Protein AF-A0A9E5I696-F1 (afdb_monomer_lite)

Sequence (77 aa):
KLTALEKEKLEGLMKTNSQLRKMIEMRRELHAIWGRSNATREQLLGQLRSWCNRAEETGPHSLKEFSLRLRRYSNPA

Radius of gyrat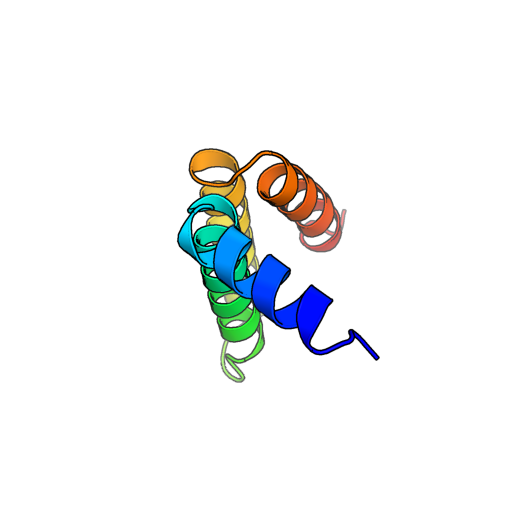ion: 15.02 Å; chains: 1; bounding box: 29×25×42 Å

Structure (mmCIF, N/CA/C/O backbone):
data_AF-A0A9E5I696-F1
#
_entry.id   AF-A0A9E5I696-F1
#
loop_
_atom_site.group_PDB
_atom_site.id
_atom_site.type_symbol
_atom_site.label_atom_id
_atom_site.label_alt_id
_atom_site.label_comp_id
_atom_site.label_asym_id
_atom_site.label_entity_id
_atom_site.label_seq_id
_atom_site.pdbx_PDB_ins_code
_atom_site.Cartn_x
_atom_site.Cartn_y
_atom_site.Cartn_z
_atom_site.occupancy
_atom_site.B_iso_or_equiv
_atom_site.auth_seq_id
_atom_site.auth_comp_id
_atom_site.auth_asym_id
_atom_site.auth_atom_id
_atom_site.pdbx_PDB_model_num
ATOM 1 N N . LYS A 1 1 ? 8.266 -2.257 23.851 1.00 47.91 1 LYS A N 1
ATOM 2 C CA . LYS A 1 1 ? 7.452 -3.484 23.655 1.00 47.91 1 LYS A CA 1
ATOM 3 C C . LYS A 1 1 ? 6.018 -3.111 24.000 1.00 47.91 1 LYS A C 1
ATOM 5 O O . LYS A 1 1 ? 5.815 -2.686 25.124 1.00 47.91 1 LYS A O 1
ATOM 10 N N . LEU A 1 2 ? 5.087 -3.179 23.047 1.00 50.38 2 LEU A N 1
ATOM 11 C CA . LEU A 1 2 ? 3.673 -2.858 23.294 1.00 50.38 2 LEU A CA 1
ATOM 12 C C . LEU A 1 2 ? 3.094 -3.844 24.318 1.00 50.38 2 LEU A C 1
ATOM 14 O O . LEU A 1 2 ? 3.304 -5.055 24.185 1.00 50.38 2 LEU A O 1
ATOM 18 N N . THR A 1 3 ? 2.421 -3.317 25.337 1.00 74.25 3 THR A N 1
ATOM 19 C CA . THR A 1 3 ? 1.766 -4.081 26.405 1.00 74.25 3 THR A CA 1
ATOM 20 C C . THR A 1 3 ? 0.562 -4.862 25.865 1.00 74.25 3 THR A C 1
ATOM 22 O O . THR A 1 3 ? 0.056 -4.582 24.777 1.00 74.25 3 THR A O 1
ATOM 25 N N . ALA A 1 4 ? 0.102 -5.878 26.602 1.00 68.94 4 ALA A N 1
ATOM 26 C CA . ALA A 1 4 ? -1.022 -6.720 26.179 1.00 68.94 4 ALA A CA 1
ATOM 27 C C . ALA A 1 4 ? -2.307 -5.904 25.935 1.00 68.94 4 ALA A C 1
ATOM 29 O O . ALA A 1 4 ? -2.995 -6.135 24.946 1.00 68.94 4 ALA A O 1
ATOM 30 N N . LEU A 1 5 ? -2.553 -4.875 26.755 1.00 67.06 5 LEU A N 1
ATOM 31 C CA . LEU A 1 5 ? -3.688 -3.960 26.604 1.00 67.06 5 LEU A CA 1
ATOM 32 C C . LEU A 1 5 ? -3.599 -3.115 25.321 1.00 67.06 5 LEU A C 1
ATOM 34 O O . LEU A 1 5 ? -4.601 -2.870 24.654 1.00 67.06 5 LEU A O 1
ATOM 38 N N . GLU A 1 6 ? -2.392 -2.668 24.965 1.00 58.81 6 GLU A N 1
ATOM 39 C CA . GLU A 1 6 ? -2.148 -1.916 23.731 1.00 58.81 6 GLU A CA 1
ATOM 40 C C . GLU A 1 6 ? -2.297 -2.805 22.496 1.00 58.81 6 GLU A C 1
ATOM 42 O O . GLU A 1 6 ? -2.829 -2.350 21.488 1.00 58.81 6 GLU A O 1
ATOM 47 N N . LYS A 1 7 ? -1.884 -4.077 22.575 1.00 58.97 7 LYS A N 1
ATOM 48 C CA . LYS A 1 7 ? -2.115 -5.059 21.506 1.00 58.97 7 LYS A CA 1
ATOM 49 C C . LYS A 1 7 ? -3.598 -5.359 21.313 1.00 58.97 7 LYS A C 1
ATOM 51 O O . LYS A 1 7 ? -4.043 -5.397 20.175 1.00 58.97 7 LYS A O 1
ATOM 56 N N . GLU A 1 8 ? -4.359 -5.505 22.390 1.00 64.38 8 GLU A N 1
ATOM 57 C CA . GLU A 1 8 ? -5.790 -5.811 22.313 1.00 64.38 8 GLU A CA 1
ATOM 58 C C . GLU A 1 8 ? -6.603 -4.613 21.794 1.00 64.38 8 GLU A C 1
ATOM 60 O O . GLU A 1 8 ? -7.455 -4.764 20.917 1.00 64.38 8 GLU A O 1
ATOM 65 N N . LYS A 1 9 ? -6.263 -3.386 22.222 1.00 63.38 9 LYS A N 1
ATOM 66 C CA . LYS A 1 9 ? -6.794 -2.154 21.609 1.00 63.38 9 LYS A CA 1
ATOM 67 C C . LYS A 1 9 ? -6.408 -2.038 20.139 1.00 63.38 9 LYS A C 1
ATOM 69 O O . LYS A 1 9 ? -7.235 -1.624 19.332 1.00 63.38 9 LYS A O 1
ATOM 74 N N . LEU A 1 10 ? -5.176 -2.397 19.782 1.00 60.16 10 LEU A N 1
ATOM 75 C CA . LEU A 1 10 ? -4.720 -2.385 18.397 1.00 60.16 10 LEU A CA 1
ATOM 76 C C . LEU A 1 10 ? -5.477 -3.419 17.555 1.00 60.16 10 LEU A C 1
ATOM 78 O O . LEU A 1 10 ? -5.877 -3.090 16.447 1.00 60.16 10 LEU A O 1
ATOM 82 N N . GLU A 1 11 ? -5.741 -4.618 18.074 1.00 60.19 11 GLU A N 1
ATOM 83 C CA . GLU A 1 11 ? -6.552 -5.637 17.400 1.00 60.19 11 GLU A CA 1
ATOM 84 C C . GLU A 1 11 ? -8.023 -5.225 17.269 1.00 60.19 11 GLU A C 1
ATOM 86 O O . GLU A 1 11 ? -8.624 -5.423 16.211 1.00 60.19 11 GLU A O 1
ATOM 91 N N . GLY A 1 12 ? -8.596 -4.591 18.296 1.00 59.88 12 GLY A N 1
ATOM 92 C CA . GLY A 1 12 ? -9.933 -4.001 18.236 1.00 59.88 12 GLY A CA 1
ATOM 93 C C . GLY A 1 12 ? -10.022 -2.901 17.176 1.00 59.88 12 GLY A C 1
ATOM 94 O O . GLY A 1 12 ? -10.901 -2.932 16.319 1.00 59.88 12 GLY A O 1
ATOM 95 N N . LEU A 1 13 ? -9.049 -1.986 17.154 1.00 60.19 13 LEU A N 1
ATOM 96 C CA . LEU A 1 13 ? -8.931 -0.959 16.118 1.00 60.19 13 LEU A CA 1
ATOM 97 C C . LEU A 1 13 ? -8.691 -1.577 14.735 1.00 60.19 13 LEU A C 1
ATOM 99 O O . LEU A 1 13 ? -9.282 -1.119 13.769 1.00 60.19 13 LEU A O 1
ATOM 103 N N . MET A 1 14 ? -7.895 -2.639 14.611 1.00 56.69 14 MET A N 1
ATOM 104 C CA . MET A 1 14 ? -7.672 -3.351 13.346 1.00 56.69 14 MET A CA 1
ATOM 105 C C . MET A 1 14 ? -8.935 -4.048 12.820 1.00 56.69 14 MET A C 1
ATOM 107 O O . MET A 1 14 ? -9.110 -4.127 11.603 1.00 56.69 14 MET A O 1
ATOM 111 N N . LYS A 1 15 ? -9.819 -4.537 13.703 1.00 56.25 15 LYS A N 1
ATOM 112 C CA . LYS A 1 15 ? -11.108 -5.141 13.324 1.00 56.25 15 LYS A CA 1
ATOM 113 C C . LYS A 1 15 ? -12.117 -4.102 12.837 1.00 56.25 15 LYS A C 1
ATOM 115 O O . LYS A 1 15 ? -12.812 -4.361 11.858 1.00 56.25 15 LYS A O 1
ATOM 120 N N . THR A 1 16 ? -12.168 -2.930 13.466 1.00 59.34 16 THR A N 1
ATOM 121 C CA . THR A 1 16 ? -13.083 -1.844 13.068 1.00 59.34 16 THR A CA 1
ATOM 122 C C . THR A 1 16 ? -12.546 -1.031 11.888 1.00 59.34 16 THR A C 1
ATOM 124 O O . THR A 1 16 ? -13.308 -0.405 11.156 1.00 59.34 16 THR A O 1
ATOM 127 N N . ASN A 1 17 ? -11.228 -1.029 11.678 1.00 66.12 17 ASN A N 1
ATOM 128 C CA . ASN A 1 17 ? -10.579 -0.119 10.751 1.00 66.12 17 ASN A CA 1
ATOM 129 C C . ASN A 1 17 ? -10.158 -0.836 9.460 1.00 66.12 17 ASN A C 1
ATOM 131 O O . ASN A 1 17 ? -9.037 -1.329 9.304 1.00 66.12 17 ASN A O 1
ATOM 135 N N . SER A 1 18 ? -11.077 -0.849 8.495 1.00 69.81 18 SER A N 1
ATOM 136 C CA . SER A 1 18 ? -10.844 -1.290 7.113 1.00 69.81 18 SER A CA 1
ATOM 137 C C . SER A 1 18 ? -9.597 -0.652 6.481 1.00 69.81 18 SER A C 1
ATOM 139 O O . SER A 1 18 ? -8.932 -1.281 5.655 1.00 69.81 18 SER A O 1
ATOM 141 N N . GLN A 1 19 ? -9.212 0.548 6.928 1.00 71.94 19 GLN A N 1
ATOM 142 C CA . GLN A 1 19 ? -8.011 1.247 6.478 1.00 71.94 19 GLN A CA 1
ATOM 143 C C . GLN A 1 19 ? -6.724 0.528 6.905 1.00 71.94 19 GLN A C 1
ATOM 145 O O . GLN A 1 19 ? -5.787 0.430 6.113 1.00 71.94 19 GLN A O 1
ATOM 150 N N . LEU A 1 20 ? -6.681 -0.027 8.122 1.00 74.62 20 LEU A N 1
ATOM 151 C CA . LEU A 1 20 ? -5.537 -0.795 8.631 1.00 74.62 20 LEU A CA 1
ATOM 152 C C . LEU A 1 20 ? -5.367 -2.107 7.861 1.00 74.62 20 LEU A C 1
ATOM 154 O O . LEU A 1 20 ? -4.253 -2.443 7.457 1.00 74.62 20 LEU A O 1
ATOM 158 N N . ARG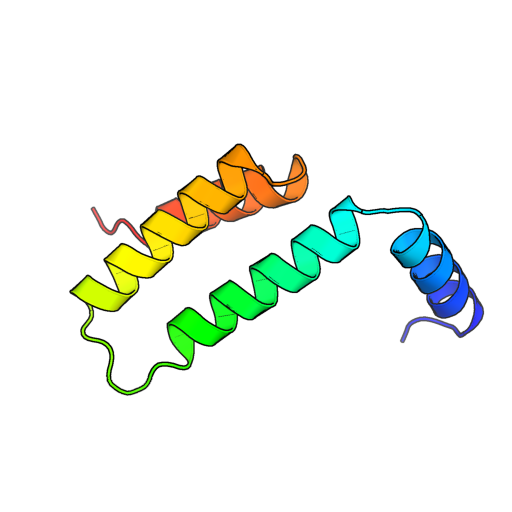 A 1 21 ? -6.472 -2.811 7.581 1.00 78.06 21 ARG A N 1
ATOM 159 C CA . ARG A 1 21 ? -6.452 -4.007 6.721 1.00 78.06 21 ARG A CA 1
ATOM 160 C C . ARG A 1 21 ? -5.905 -3.677 5.334 1.00 78.06 21 ARG A C 1
ATOM 162 O O . ARG A 1 21 ? -4.998 -4.364 4.868 1.00 78.06 21 ARG A O 1
ATOM 169 N N . LYS A 1 22 ? -6.391 -2.591 4.721 1.00 81.81 22 LYS A N 1
ATOM 170 C CA . LYS A 1 22 ? -5.914 -2.126 3.412 1.00 81.81 22 LYS A CA 1
ATOM 171 C C . LYS A 1 22 ? -4.426 -1.774 3.443 1.00 81.81 22 LYS A C 1
ATOM 173 O O . LYS A 1 22 ? -3.685 -2.151 2.545 1.00 81.81 22 LYS A O 1
ATOM 178 N N . MET A 1 23 ? -3.957 -1.121 4.504 1.00 80.75 23 MET A N 1
ATOM 179 C CA . MET A 1 23 ? -2.544 -0.777 4.664 1.00 80.75 23 MET A CA 1
ATOM 180 C C . MET A 1 23 ? -1.645 -2.020 4.775 1.00 80.75 23 MET A C 1
ATOM 182 O O . MET A 1 23 ? -0.563 -2.050 4.187 1.00 80.75 23 MET A O 1
ATOM 186 N N . ILE A 1 24 ? -2.078 -3.053 5.506 1.00 82.44 24 ILE A N 1
ATOM 187 C CA . ILE A 1 24 ? -1.337 -4.319 5.635 1.00 82.44 24 ILE A CA 1
ATOM 188 C C . ILE A 1 24 ? -1.302 -5.06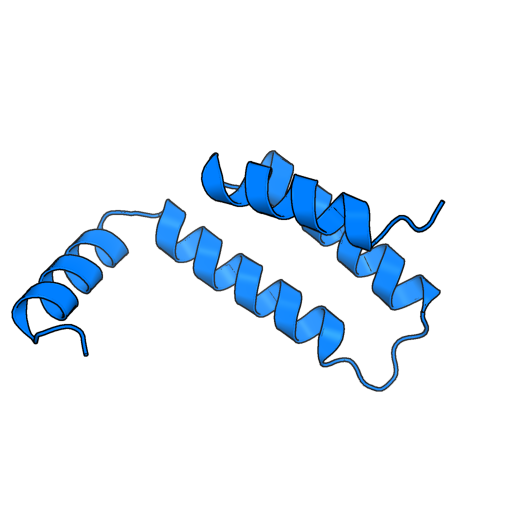7 4.298 1.00 82.44 24 ILE A C 1
ATOM 190 O O . ILE A 1 24 ? -0.241 -5.546 3.901 1.00 82.44 24 ILE A O 1
ATOM 194 N N . GLU A 1 25 ? -2.435 -5.147 3.598 1.00 85.75 25 GLU A N 1
ATOM 195 C CA . GLU A 1 25 ? -2.540 -5.751 2.264 1.00 85.75 25 GLU A CA 1
ATOM 196 C C . GLU A 1 25 ? -1.588 -5.071 1.275 1.00 85.75 25 GLU A C 1
ATOM 198 O O . GLU A 1 25 ? -0.731 -5.723 0.682 1.00 85.75 25 GLU A O 1
ATOM 203 N N . MET A 1 26 ? -1.641 -3.742 1.198 1.00 87.88 26 MET A N 1
ATOM 204 C CA . MET A 1 26 ? -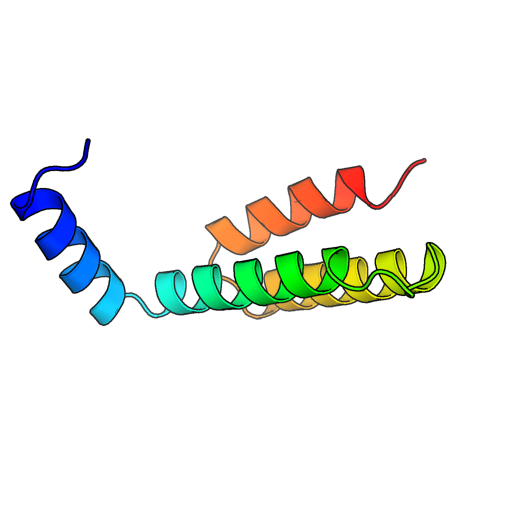0.809 -2.964 0.283 1.00 87.88 26 MET A CA 1
ATOM 205 C C . MET A 1 26 ? 0.680 -3.085 0.631 1.00 87.88 26 MET A C 1
ATOM 207 O O . MET A 1 26 ? 1.509 -3.212 -0.266 1.00 87.88 26 MET A O 1
ATOM 211 N N . ARG A 1 27 ? 1.047 -3.149 1.918 1.00 85.31 27 ARG A N 1
ATOM 212 C CA . ARG A 1 27 ? 2.435 -3.424 2.335 1.00 85.31 27 ARG A CA 1
ATOM 213 C C . ARG A 1 27 ? 2.909 -4.817 1.902 1.00 85.31 27 ARG A C 1
ATOM 215 O O . ARG A 1 27 ? 4.073 -4.968 1.541 1.00 85.31 27 ARG A O 1
ATOM 222 N N . ARG A 1 28 ? 2.040 -5.832 1.948 1.00 87.50 28 ARG A N 1
ATOM 223 C CA . ARG A 1 28 ? 2.369 -7.191 1.483 1.00 87.50 28 ARG A CA 1
ATOM 224 C C . ARG A 1 28 ? 2.565 -7.233 -0.027 1.00 87.50 28 ARG A C 1
ATOM 226 O O . ARG A 1 28 ? 3.553 -7.811 -0.467 1.00 87.50 28 ARG A O 1
ATOM 233 N N . GLU A 1 29 ? 1.680 -6.593 -0.794 1.00 87.44 29 GLU A N 1
ATOM 234 C CA . GLU A 1 29 ? 1.850 -6.447 -2.248 1.00 87.44 29 GLU A CA 1
ATOM 235 C C . GLU A 1 29 ? 3.200 -5.800 -2.566 1.00 87.44 29 GLU A C 1
ATOM 237 O O . GLU A 1 29 ? 3.957 -6.297 -3.394 1.00 87.44 29 GLU A O 1
ATOM 242 N N . LEU A 1 30 ? 3.539 -4.739 -1.836 1.00 86.94 30 LEU A N 1
ATOM 243 C CA . LEU A 1 30 ? 4.787 -4.025 -2.024 1.00 86.94 30 LEU A CA 1
ATOM 244 C C . LEU A 1 30 ? 6.022 -4.899 -1.730 1.00 86.94 30 LEU A C 1
ATOM 246 O O . LEU A 1 30 ? 6.978 -4.909 -2.500 1.00 86.94 30 LEU A O 1
ATOM 250 N N . HIS A 1 31 ? 5.994 -5.682 -0.649 1.00 86.06 31 HIS A N 1
ATOM 251 C CA . HIS A 1 31 ? 7.063 -6.641 -0.351 1.00 86.06 31 HIS A CA 1
ATOM 252 C C . HIS A 1 31 ? 7.165 -7.708 -1.449 1.00 86.06 31 HIS A C 1
ATOM 254 O O . HIS A 1 31 ? 8.264 -8.047 -1.875 1.00 86.06 31 HIS A O 1
ATOM 260 N N . ALA A 1 32 ? 6.034 -8.201 -1.959 1.00 87.19 32 ALA A N 1
ATOM 261 C CA . ALA A 1 32 ? 6.025 -9.169 -3.049 1.00 87.19 32 ALA A CA 1
ATOM 262 C C . ALA A 1 32 ? 6.663 -8.607 -4.330 1.00 87.19 32 ALA A C 1
ATOM 264 O O . ALA A 1 32 ? 7.349 -9.350 -5.022 1.00 87.19 32 ALA A O 1
ATOM 265 N N . ILE A 1 33 ? 6.496 -7.310 -4.620 1.00 85.50 33 ILE A N 1
ATOM 266 C CA . ILE A 1 33 ? 7.162 -6.639 -5.749 1.00 85.50 33 ILE A CA 1
ATOM 267 C C . ILE A 1 33 ? 8.690 -6.739 -5.611 1.00 85.50 33 ILE A C 1
ATOM 269 O O . ILE A 1 33 ? 9.351 -7.160 -6.557 1.00 85.50 33 ILE A O 1
ATOM 273 N N . TRP A 1 34 ? 9.252 -6.446 -4.432 1.00 81.44 34 TRP A N 1
ATOM 274 C CA . TRP A 1 34 ? 10.698 -6.579 -4.181 1.00 81.44 34 TRP A CA 1
ATOM 275 C C . TRP A 1 34 ? 11.189 -8.020 -4.032 1.00 81.44 34 TRP A C 1
ATOM 277 O O . TRP A 1 34 ? 12.343 -8.304 -4.335 1.00 81.44 34 TRP A O 1
ATOM 287 N N . GLY A 1 35 ? 10.327 -8.938 -3.597 1.00 80.31 35 GLY A N 1
ATOM 288 C CA . GLY A 1 35 ? 10.650 -10.358 -3.455 1.00 80.31 35 GLY A CA 1
ATOM 289 C C . GLY A 1 35 ? 10.751 -11.117 -4.782 1.00 80.31 35 GLY A C 1
ATOM 290 O O . GLY A 1 35 ? 11.167 -12.274 -4.787 1.00 80.31 35 GLY A O 1
ATOM 291 N N . ARG A 1 36 ? 10.382 -10.507 -5.918 1.00 77.69 36 ARG A N 1
ATOM 292 C CA . ARG A 1 36 ? 10.531 -11.130 -7.241 1.00 77.69 36 ARG A CA 1
ATOM 293 C C . ARG A 1 36 ? 11.987 -11.057 -7.706 1.00 77.69 36 ARG A C 1
ATOM 295 O O . ARG A 1 36 ? 12.363 -10.158 -8.450 1.00 77.69 36 ARG A O 1
ATOM 302 N N . SER A 1 37 ? 12.778 -12.057 -7.326 1.00 63.00 37 SER A N 1
ATOM 303 C CA . SER A 1 37 ? 14.208 -12.185 -7.660 1.00 63.00 37 SER A CA 1
ATOM 304 C C . SER A 1 37 ? 14.525 -12.193 -9.165 1.00 63.00 37 SER A C 1
ATOM 306 O O . SER A 1 37 ? 15.643 -11.867 -9.543 1.00 63.00 37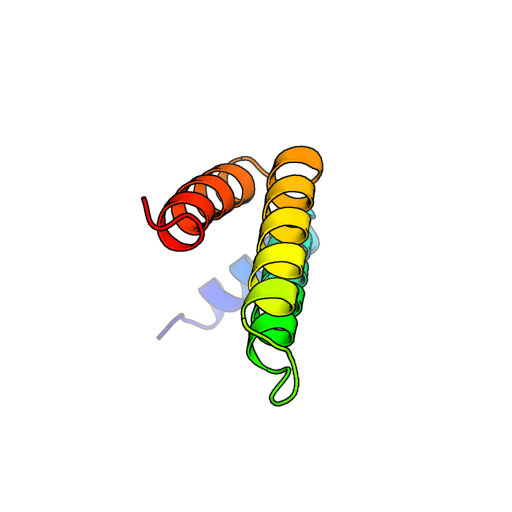 SER A O 1
ATOM 308 N N . ASN A 1 38 ? 13.548 -12.528 -10.018 1.00 69.19 38 ASN A N 1
ATOM 309 C CA . ASN A 1 38 ? 13.706 -12.610 -11.479 1.00 69.19 38 ASN A CA 1
ATOM 310 C C . ASN A 1 38 ? 13.121 -11.407 -12.242 1.00 69.19 38 ASN A C 1
ATOM 312 O O . ASN A 1 38 ? 13.075 -11.435 -13.470 1.00 69.19 38 ASN A O 1
ATOM 316 N N . ALA A 1 39 ? 12.606 -10.380 -11.558 1.00 75.44 39 ALA A N 1
ATOM 317 C CA . ALA A 1 39 ? 12.041 -9.218 -12.241 1.00 75.44 39 ALA A CA 1
ATOM 318 C C . ALA A 1 39 ? 13.154 -8.293 -12.749 1.00 75.44 39 ALA A C 1
ATOM 320 O O . ALA A 1 39 ? 14.060 -7.924 -11.999 1.00 75.44 39 ALA A O 1
ATOM 321 N N . THR A 1 40 ? 13.067 -7.863 -14.010 1.00 80.75 40 THR A N 1
ATOM 322 C CA . THR A 1 40 ? 13.961 -6.814 -14.514 1.00 80.75 40 THR A CA 1
ATOM 323 C C . THR A 1 40 ? 13.641 -5.479 -13.841 1.00 80.75 40 THR A C 1
ATOM 325 O O . THR A 1 40 ? 12.531 -5.251 -13.350 1.00 80.75 40 THR A O 1
ATOM 328 N N . ARG A 1 41 ? 14.605 -4.552 -13.837 1.00 78.06 41 ARG A N 1
ATOM 329 C CA . ARG A 1 41 ? 14.434 -3.209 -13.257 1.00 78.06 41 ARG A CA 1
ATOM 330 C C . ARG A 1 41 ? 13.191 -2.497 -13.802 1.00 78.06 41 ARG A C 1
ATOM 332 O O . ARG A 1 41 ? 12.463 -1.867 -13.043 1.00 78.06 41 ARG A O 1
ATOM 339 N N . GLU A 1 42 ? 12.920 -2.624 -15.096 1.00 81.69 42 GLU A N 1
ATOM 340 C CA . GLU A 1 42 ? 11.759 -2.012 -15.751 1.00 81.69 42 GLU A CA 1
ATOM 341 C C . GLU A 1 42 ? 10.438 -2.648 -15.305 1.00 81.69 42 GLU A C 1
ATOM 343 O O . GLU A 1 42 ? 9.464 -1.930 -15.068 1.00 81.69 42 GLU A O 1
ATOM 348 N N . GLN A 1 43 ? 10.410 -3.972 -15.116 1.00 83.31 43 GLN A N 1
ATOM 349 C CA . GLN A 1 43 ? 9.247 -4.680 -14.576 1.00 83.31 43 GLN A CA 1
ATOM 350 C C . GLN A 1 43 ? 8.976 -4.292 -13.120 1.00 83.31 43 GLN A C 1
ATOM 352 O O . GLN A 1 43 ? 7.829 -4.025 -12.762 1.00 83.31 43 GLN A O 1
ATOM 357 N N . LEU A 1 44 ? 10.024 -4.205 -12.298 1.00 84.50 44 LEU A N 1
ATOM 358 C CA . LEU A 1 44 ? 9.953 -3.723 -10.917 1.00 84.50 44 LEU A CA 1
ATOM 359 C C . LEU A 1 44 ? 9.397 -2.297 -10.856 1.00 84.50 44 LEU A C 1
ATOM 361 O O . LEU A 1 44 ? 8.452 -2.039 -10.115 1.00 84.50 44 LEU A O 1
ATOM 365 N N . LEU A 1 45 ? 9.917 -1.387 -11.685 1.00 84.25 45 LEU A N 1
ATOM 366 C CA . LEU A 1 45 ? 9.433 -0.008 -11.772 1.00 84.25 45 LEU A CA 1
ATOM 367 C C . LEU A 1 45 ? 7.981 0.072 -12.265 1.00 84.25 45 LEU A C 1
ATOM 369 O O . LEU A 1 45 ? 7.200 0.863 -11.740 1.00 84.25 45 LEU A O 1
ATOM 373 N N . GLY A 1 46 ? 7.596 -0.748 -13.245 1.00 85.88 46 GLY A N 1
ATOM 374 C CA . GLY A 1 46 ? 6.216 -0.837 -13.726 1.00 85.88 46 GLY A CA 1
ATOM 375 C C . GLY A 1 46 ? 5.245 -1.303 -12.639 1.00 85.88 46 GLY A C 1
ATOM 376 O O . GLY A 1 46 ? 4.208 -0.672 -12.428 1.00 85.88 46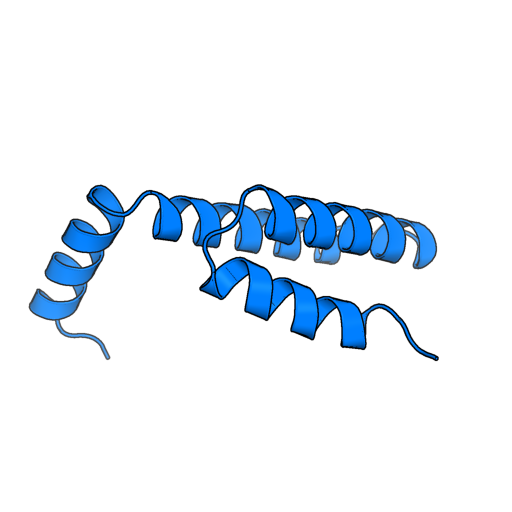 GLY A O 1
ATOM 377 N N . GLN A 1 47 ? 5.610 -2.356 -11.903 1.00 86.31 47 GLN A N 1
ATOM 378 C CA . GLN A 1 47 ? 4.814 -2.870 -10.786 1.00 86.31 47 GLN A CA 1
ATOM 379 C C . GLN A 1 47 ? 4.728 -1.860 -9.642 1.00 86.31 47 GLN A C 1
ATOM 381 O O . GLN A 1 47 ? 3.645 -1.643 -9.104 1.00 86.31 47 GLN A O 1
ATOM 386 N N . LEU A 1 48 ? 5.833 -1.189 -9.313 1.00 86.69 48 LEU A N 1
ATOM 387 C CA . LEU A 1 48 ? 5.850 -0.180 -8.261 1.00 86.69 48 LEU A CA 1
ATOM 388 C C . LEU A 1 48 ? 4.986 1.037 -8.623 1.00 86.69 48 LEU A C 1
ATOM 390 O O . LEU A 1 48 ? 4.237 1.525 -7.783 1.00 86.69 48 LEU A O 1
ATOM 394 N N . ARG A 1 49 ? 5.024 1.492 -9.885 1.00 86.25 49 ARG A N 1
ATOM 395 C CA . ARG A 1 49 ? 4.137 2.560 -10.382 1.00 86.25 49 ARG A CA 1
ATOM 396 C C . ARG A 1 49 ? 2.665 2.162 -10.298 1.00 86.25 49 ARG A C 1
ATOM 398 O O . ARG A 1 49 ? 1.855 2.943 -9.807 1.00 86.25 49 ARG A O 1
ATOM 405 N N . SER A 1 50 ? 2.324 0.950 -10.740 1.00 88.50 50 SER A N 1
ATOM 406 C CA . SER A 1 50 ? 0.953 0.427 -10.652 1.00 88.50 50 SER A CA 1
ATOM 407 C C . SER A 1 50 ? 0.476 0.334 -9.199 1.00 88.50 50 SER A C 1
ATOM 409 O O . SER A 1 50 ? -0.649 0.722 -8.881 1.00 88.50 50 SER A O 1
ATOM 411 N N . TRP A 1 51 ? 1.360 -0.104 -8.303 1.00 90.00 51 TRP A N 1
ATOM 412 C CA . TRP A 1 51 ? 1.094 -0.153 -6.873 1.00 90.00 51 TRP A CA 1
ATOM 413 C C . TRP A 1 51 ? 0.866 1.241 -6.275 1.00 90.00 51 TRP A C 1
ATOM 415 O O . TRP A 1 51 ? -0.101 1.422 -5.536 1.00 90.00 51 TRP A O 1
ATOM 425 N N . CYS A 1 52 ? 1.686 2.239 -6.631 1.00 87.75 52 CYS A N 1
ATOM 426 C CA . CYS A 1 52 ? 1.489 3.621 -6.184 1.00 87.75 52 CYS A CA 1
ATOM 427 C C . CYS A 1 52 ? 0.129 4.170 -6.629 1.00 87.75 52 CYS A C 1
ATOM 429 O O . CYS A 1 52 ? -0.598 4.698 -5.794 1.00 87.75 52 CYS A O 1
ATOM 431 N N . ASN A 1 53 ? -0.263 3.962 -7.891 1.00 87.31 53 ASN A N 1
ATOM 432 C CA . ASN A 1 53 ? -1.574 4.396 -8.385 1.00 87.31 53 ASN A CA 1
ATOM 433 C C . ASN A 1 53 ? -2.721 3.737 -7.599 1.00 87.31 53 ASN A C 1
ATOM 435 O O . ASN A 1 53 ? -3.602 4.426 -7.089 1.00 87.31 53 ASN A O 1
ATOM 439 N N . ARG A 1 54 ? -2.667 2.414 -7.388 1.00 86.19 54 ARG A N 1
ATOM 440 C CA . ARG A 1 54 ? -3.674 1.692 -6.584 1.00 86.19 54 ARG A CA 1
ATOM 441 C C . ARG A 1 54 ? -3.738 2.186 -5.139 1.00 86.19 54 ARG A C 1
ATOM 443 O O . ARG A 1 54 ? -4.829 2.268 -4.568 1.00 86.19 54 ARG A O 1
ATOM 450 N N . ALA A 1 55 ? -2.590 2.505 -4.544 1.00 86.38 55 ALA A N 1
ATOM 451 C CA . ALA A 1 55 ? -2.497 3.078 -3.205 1.00 86.38 55 ALA A CA 1
ATOM 452 C C . ALA A 1 55 ? -3.108 4.484 -3.132 1.00 86.38 55 ALA A C 1
ATOM 454 O O . ALA A 1 55 ? -3.770 4.802 -2.146 1.00 86.38 55 ALA A O 1
ATOM 455 N N . GLU A 1 56 ? -2.940 5.298 -4.173 1.00 82.69 56 GLU A N 1
ATOM 456 C CA . GLU A 1 56 ? -3.521 6.639 -4.279 1.00 82.69 56 GLU A CA 1
ATOM 457 C C . GLU A 1 56 ? -5.043 6.602 -4.505 1.00 82.69 56 GLU A C 1
ATOM 459 O O . GLU A 1 56 ? -5.771 7.420 -3.939 1.00 82.69 56 GLU A O 1
ATOM 464 N N . GLU A 1 57 ? -5.551 5.637 -5.271 1.00 83.38 57 GLU A N 1
ATOM 465 C CA . GLU A 1 57 ? -6.984 5.518 -5.564 1.00 83.38 57 GLU A CA 1
ATOM 466 C C . GLU A 1 57 ? -7.769 4.891 -4.408 1.00 83.38 57 GLU A C 1
ATOM 468 O O . GLU A 1 57 ? -8.753 5.459 -3.933 1.00 83.38 57 GLU A O 1
ATOM 473 N N . THR A 1 58 ? -7.317 3.734 -3.918 1.00 75.81 58 THR A N 1
ATOM 474 C CA . THR A 1 58 ? -8.082 2.902 -2.969 1.00 75.81 58 THR A CA 1
ATOM 475 C C . THR A 1 58 ? -7.636 3.057 -1.516 1.00 75.81 58 THR A C 1
ATOM 477 O O . THR A 1 58 ? -8.262 2.511 -0.603 1.00 75.81 58 THR A O 1
ATOM 480 N N . GLY A 1 59 ? -6.532 3.768 -1.287 1.00 74.25 59 GLY A N 1
ATOM 481 C CA . GLY A 1 59 ? -5.903 3.873 0.019 1.00 74.25 59 GLY A CA 1
ATOM 482 C C . GLY A 1 59 ? -6.511 4.926 0.943 1.00 74.25 59 GLY A C 1
ATOM 483 O O . GLY A 1 59 ? -6.988 5.966 0.485 1.00 74.25 59 GLY A O 1
ATOM 484 N N . PRO A 1 60 ? -6.428 4.721 2.270 1.00 77.62 60 PRO A N 1
ATOM 485 C CA . PRO A 1 60 ? -6.647 5.792 3.240 1.00 77.62 60 PRO A CA 1
ATOM 486 C C . PRO A 1 60 ? -5.596 6.899 3.081 1.00 77.62 60 PRO A C 1
ATOM 488 O O . PRO A 1 60 ? -4.514 6.648 2.555 1.00 77.62 60 PRO A O 1
ATOM 491 N N . HIS A 1 61 ? -5.874 8.106 3.584 1.00 75.94 61 HIS A N 1
ATOM 492 C CA . HIS A 1 61 ? -4.994 9.277 3.434 1.00 75.94 61 HIS A CA 1
ATOM 493 C C . HIS A 1 61 ? -3.519 8.981 3.769 1.00 75.94 61 HIS A C 1
ATOM 495 O O . HIS A 1 61 ? -2.630 9.291 2.981 1.00 75.94 61 HIS A O 1
ATOM 501 N N . SER A 1 62 ? -3.260 8.262 4.865 1.00 75.56 62 SER A N 1
ATOM 502 C CA . SER A 1 62 ? -1.905 7.855 5.262 1.00 75.56 62 SER A CA 1
ATOM 503 C C . SER A 1 62 ? -1.214 6.925 4.255 1.00 75.56 62 SER A C 1
ATOM 505 O O . SER A 1 62 ? 0.005 6.975 4.110 1.00 75.56 62 SER A O 1
ATOM 507 N N . LEU A 1 63 ? -1.969 6.071 3.552 1.00 81.69 63 LEU A N 1
ATOM 508 C CA . LEU A 1 63 ? -1.422 5.221 2.492 1.00 81.69 63 LEU A CA 1
ATOM 509 C C . LEU A 1 63 ? -1.107 6.041 1.235 1.00 81.69 63 LEU A C 1
ATOM 511 O O . LEU A 1 63 ? -0.065 5.804 0.630 1.00 81.69 63 LEU A O 1
ATOM 515 N N . LYS A 1 64 ? -1.953 7.022 0.889 1.00 82.12 64 LYS A N 1
ATOM 516 C CA . LYS A 1 64 ? -1.713 7.936 -0.242 1.00 82.12 64 LYS A CA 1
ATOM 517 C C . LYS A 1 64 ? -0.456 8.779 -0.024 1.00 82.12 64 LYS A C 1
ATOM 519 O O . LYS A 1 64 ? 0.382 8.902 -0.908 1.00 82.12 64 LYS A O 1
ATOM 524 N N . GLU A 1 65 ? -0.273 9.323 1.177 1.00 82.44 65 GLU A N 1
ATOM 525 C CA . GLU A 1 65 ? 0.960 10.045 1.510 1.00 82.44 65 GLU A CA 1
ATOM 526 C C . GLU A 1 65 ? 2.198 9.146 1.428 1.00 82.44 65 GLU A C 1
ATOM 528 O O . GLU A 1 65 ? 3.252 9.560 0.937 1.00 82.44 65 GLU A O 1
ATOM 533 N N . PHE A 1 66 ? 2.081 7.898 1.888 1.00 81.31 66 PHE A N 1
ATOM 534 C CA . PHE A 1 66 ? 3.173 6.938 1.812 1.00 81.31 66 PHE A CA 1
ATOM 535 C C . PHE A 1 66 ? 3.525 6.579 0.361 1.00 81.31 66 PHE A C 1
ATOM 537 O O . PHE A 1 66 ? 4.707 6.568 0.014 1.00 81.31 66 PHE A O 1
ATOM 544 N N . SER A 1 67 ? 2.532 6.339 -0.503 1.00 84.44 67 SER A N 1
ATOM 545 C CA . SER A 1 67 ? 2.771 6.040 -1.920 1.00 84.44 67 SER A CA 1
ATOM 546 C C . SER A 1 67 ? 3.380 7.224 -2.667 1.00 84.44 67 SER A C 1
ATOM 548 O O . SER A 1 67 ? 4.318 7.028 -3.437 1.00 84.44 67 SER A O 1
ATOM 550 N N . LEU A 1 68 ? 2.951 8.457 -2.377 1.00 82.88 68 LEU A N 1
ATOM 551 C CA . LEU A 1 68 ? 3.551 9.670 -2.942 1.00 82.88 68 LEU A CA 1
ATOM 552 C C . LEU A 1 68 ? 5.034 9.806 -2.576 1.00 82.88 68 LEU A C 1
ATOM 554 O O . LEU A 1 68 ? 5.863 10.125 -3.432 1.00 82.88 68 LEU A O 1
ATOM 558 N N . ARG A 1 69 ? 5.394 9.530 -1.316 1.00 82.44 69 ARG A N 1
ATOM 559 C CA . ARG A 1 69 ? 6.801 9.516 -0.884 1.00 82.44 69 ARG A CA 1
ATOM 560 C C . ARG A 1 69 ? 7.575 8.404 -1.577 1.00 82.44 69 ARG A C 1
ATOM 562 O O . ARG A 1 69 ? 8.673 8.650 -2.064 1.00 82.44 69 ARG A O 1
ATOM 569 N N . LEU A 1 70 ? 6.995 7.209 -1.675 1.00 81.56 70 LEU A N 1
ATOM 570 C CA . LEU A 1 70 ? 7.628 6.076 -2.343 1.00 81.56 70 LEU A CA 1
ATOM 571 C C . LEU A 1 70 ? 7.886 6.352 -3.831 1.00 81.56 70 LEU A C 1
ATOM 573 O O . LEU A 1 70 ? 8.959 6.038 -4.347 1.00 81.56 70 LEU A O 1
ATOM 577 N N . ARG A 1 71 ? 6.937 7.007 -4.509 1.00 80.19 71 ARG A N 1
ATOM 578 C CA . ARG A 1 71 ? 7.038 7.371 -5.924 1.00 80.19 71 ARG A CA 1
ATOM 579 C C . ARG A 1 71 ? 8.266 8.235 -6.211 1.00 80.19 71 ARG A C 1
ATOM 581 O O . ARG A 1 71 ? 8.916 8.017 -7.233 1.00 80.19 71 ARG A O 1
ATOM 588 N N . ARG A 1 72 ? 8.635 9.139 -5.295 1.00 76.38 72 ARG A N 1
ATOM 589 C CA . ARG A 1 72 ? 9.853 9.964 -5.413 1.00 76.38 72 ARG A CA 1
ATOM 590 C C . ARG A 1 72 ? 11.134 9.133 -5.454 1.00 76.38 72 ARG A C 1
ATOM 592 O O . ARG A 1 72 ? 12.052 9.494 -6.173 1.00 76.38 72 ARG A O 1
ATOM 599 N N . TYR A 1 73 ? 11.186 8.010 -4.742 1.00 68.31 73 TYR A N 1
ATOM 600 C CA . TYR A 1 73 ? 12.337 7.100 -4.783 1.00 68.31 73 TYR A CA 1
ATOM 601 C C . TYR A 1 73 ? 12.339 6.202 -6.026 1.00 68.31 73 TYR A C 1
ATOM 603 O O . TYR A 1 73 ? 13.387 5.730 -6.452 1.00 68.31 73 TYR A O 1
ATOM 611 N N . SER A 1 74 ? 11.166 5.965 -6.615 1.00 65.50 74 SER A N 1
ATOM 612 C CA . SER A 1 74 ? 11.009 5.130 -7.812 1.00 65.50 74 SER A CA 1
ATOM 613 C C . SER A 1 74 ? 11.222 5.860 -9.136 1.00 65.50 74 SER A C 1
ATOM 615 O O . SER A 1 74 ? 11.382 5.218 -10.169 1.00 65.50 74 SER A O 1
ATOM 617 N N . ASN A 1 75 ? 11.205 7.191 -9.114 1.00 57.78 75 ASN A N 1
ATOM 618 C CA . ASN A 1 75 ? 11.475 8.031 -10.269 1.00 57.78 75 ASN A CA 1
ATOM 619 C C . ASN A 1 75 ? 12.827 8.720 -10.055 1.00 57.78 75 ASN A C 1
ATOM 621 O O . ASN A 1 75 ? 12.837 9.860 -9.584 1.00 57.78 75 ASN A O 1
ATOM 625 N N . PRO A 1 76 ? 13.961 8.042 -10.328 1.00 48.78 76 PRO A N 1
ATOM 626 C CA . PRO A 1 76 ? 15.219 8.759 -10.415 1.00 48.78 76 PRO A CA 1
ATOM 627 C C . PRO A 1 76 ? 15.064 9.763 -11.562 1.00 48.78 76 PRO A C 1
ATOM 629 O O . PRO A 1 76 ? 14.629 9.386 -12.652 1.00 48.78 76 PRO A O 1
ATOM 632 N N . ALA A 1 77 ? 15.301 11.038 -11.261 1.00 46.03 77 ALA A N 1
ATOM 633 C CA . ALA A 1 77 ? 15.530 12.046 -12.286 1.00 46.03 77 ALA A CA 1
ATOM 634 C C . ALA A 1 77 ? 16.730 11.644 -13.157 1.00 46.03 77 ALA A C 1
ATOM 636 O O . ALA A 1 77 ? 17.635 10.960 -12.618 1.00 46.03 77 ALA A O 1
#

Secondary structure (DSSP, 8-state):
---HHHHHHHHHHHHH-HHHHHHHHHHHHHHHHHH-TT--HHHHHHHHHHHHHHHHHHS-HHHHHHHHHHHHHHS--

Foldseek 3Di:
DDDPVRVVVVVVCCVVDPQNVVVVVLVVQLVVLVVPPPDDLVRSLVSLVVSLVCQCPVHDPVSVVVSVVVVVVSDDD

pLDDT: mean 75.45, std 11.47, range [46.03, 90.0]